Protein AF-A0A6M1XR07-F1 (afdb_monomer)

Radius of gyration: 29.48 Å; Cα contacts (8 Å, |Δi|>4): 94; chains: 1; bounding box: 62×27×95 Å

Foldseek 3Di:
DPPPPPDDLLQPDDDPVVVQVVVLVLVLVLCLPCPVLVVVVVVVVVVLVVLVVVVVVPPPDLVVLVVCCVVVVDDPVRSVVVVVVVVPRPDNDDDDDSVVSSVVSNCCSVPPDHVVVCVVFWDDWDADSVRDTDFTDGPPGPDGSPDPPPDPPDD

Sequence (155 aa):
NMNASRFVCDFKGINAQTLEDKVLEVCKDFYQNQRIYTKIKGAIDKRIKRQRNIEKHHTLTQEQLIEKLAQGIIDAETFREQTQSLRQQPQRTTSINGHQIQHTIQNIIQKRFTLNILYPYIETIHITKDKNLIGIYFKNEPLNIVNQTMQSSIA

Secondary structure (DSSP, 8-state):
-TTS-----------HHHHHHHHHHHHHHHHHSSHHHHHHHHHHHHHHHHHHHHHHHT---HHHHHHHHHTTSS-HHHHHHHHHHHHTS--------HHHHHHHHHHHHHHH--HHHHGGGEEEEEE-TT--EEEEEETT-----S---S-----

Mean predicted aligned error: 14.86 Å

Organism: Staphylococcus aureus (NCBI:txid1280)

Structure (mmCIF, N/CA/C/O backbone):
data_AF-A0A6M1XR07-F1
#
_entry.id   AF-A0A6M1XR07-F1
#
loop_
_atom_site.group_PDB
_atom_site.id
_atom_site.type_symbol
_atom_site.label_atom_id
_atom_site.label_alt_id
_atom_site.label_comp_id
_atom_site.label_asym_id
_atom_site.label_entity_id
_atom_site.label_seq_id
_atom_site.pdbx_PDB_ins_code
_atom_site.Cartn_x
_atom_site.Cartn_y
_atom_site.Cartn_z
_atom_site.occupancy
_atom_site.B_iso_or_equiv
_atom_site.auth_seq_id
_atom_site.auth_comp_id
_atom_site.auth_asym_id
_atom_site.auth_atom_id
_atom_site.pdbx_PDB_model_num
ATOM 1 N N . ASN A 1 1 ? 29.952 -13.509 -45.357 1.00 44.78 1 ASN A N 1
ATOM 2 C CA . ASN A 1 1 ? 30.432 -12.161 -44.986 1.00 44.78 1 ASN A CA 1
ATOM 3 C C . ASN A 1 1 ? 30.211 -11.973 -43.481 1.00 44.78 1 ASN A C 1
ATOM 5 O O . ASN A 1 1 ? 29.153 -11.528 -43.064 1.00 44.78 1 ASN A O 1
ATOM 9 N N . MET A 1 2 ? 31.151 -12.458 -42.660 1.00 46.00 2 MET A N 1
ATOM 10 C CA . MET A 1 2 ? 31.016 -12.692 -41.204 1.00 46.00 2 MET A CA 1
ATOM 11 C C . MET A 1 2 ? 31.317 -11.450 -40.331 1.00 46.00 2 MET A C 1
ATOM 13 O O . MET A 1 2 ? 31.686 -11.581 -39.172 1.00 46.00 2 MET A O 1
ATOM 17 N N . ASN A 1 3 ? 31.174 -10.236 -40.876 1.00 51.72 3 ASN A N 1
ATOM 18 C CA . ASN A 1 3 ? 31.639 -8.992 -40.236 1.00 51.72 3 ASN A CA 1
ATOM 19 C C . ASN A 1 3 ? 30.529 -7.997 -39.843 1.00 51.72 3 ASN A C 1
ATOM 21 O O . ASN A 1 3 ? 30.839 -6.917 -39.344 1.00 51.72 3 ASN A O 1
ATOM 25 N N . ALA A 1 4 ? 29.249 -8.332 -40.037 1.00 51.56 4 ALA A N 1
ATOM 26 C CA . ALA A 1 4 ? 28.135 -7.428 -39.716 1.00 51.56 4 ALA A CA 1
ATOM 27 C C . ALA A 1 4 ? 27.688 -7.477 -38.240 1.00 51.56 4 ALA A C 1
ATOM 29 O O . ALA A 1 4 ? 26.975 -6.590 -37.789 1.00 51.56 4 ALA A O 1
ATOM 30 N N . SER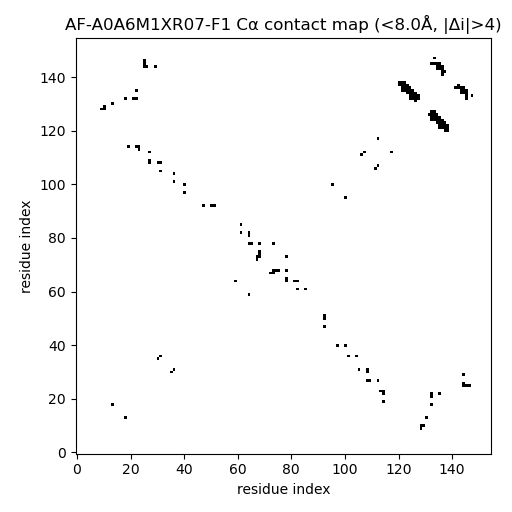 A 1 5 ? 28.140 -8.465 -37.462 1.00 51.41 5 SER A N 1
ATOM 31 C CA . SER A 1 5 ? 27.793 -8.617 -36.039 1.00 51.41 5 SER A CA 1
ATOM 32 C C . SER A 1 5 ? 28.782 -7.915 -35.104 1.00 51.41 5 SER A C 1
ATOM 34 O O . SER A 1 5 ? 29.046 -8.391 -34.002 1.00 51.41 5 SER A O 1
ATOM 36 N N . ARG A 1 6 ? 29.354 -6.777 -35.524 1.00 52.66 6 ARG A N 1
ATOM 37 C CA . ARG A 1 6 ? 30.024 -5.887 -34.569 1.00 52.66 6 ARG A CA 1
ATOM 38 C C . ARG A 1 6 ? 28.936 -5.349 -33.654 1.00 52.66 6 ARG A C 1
ATOM 40 O O . ARG A 1 6 ? 28.044 -4.656 -34.121 1.00 52.66 6 ARG A O 1
ATOM 47 N N . PHE A 1 7 ? 28.997 -5.737 -32.388 1.00 57.84 7 PHE A N 1
ATOM 48 C CA . PHE A 1 7 ? 28.099 -5.351 -31.308 1.00 57.84 7 PHE A CA 1
ATOM 49 C C . PHE A 1 7 ? 27.927 -3.827 -31.233 1.00 57.84 7 PHE A C 1
ATOM 51 O O . PHE A 1 7 ? 28.619 -3.143 -30.483 1.00 57.84 7 PHE A O 1
ATOM 58 N N . VAL A 1 8 ? 27.002 -3.279 -32.020 1.00 55.81 8 VAL A N 1
ATOM 59 C CA . VAL A 1 8 ? 26.485 -1.935 -31.803 1.00 55.81 8 VAL A CA 1
ATOM 60 C C . VAL A 1 8 ? 25.423 -2.102 -30.731 1.00 55.81 8 VAL A C 1
ATOM 62 O O . VAL A 1 8 ? 24.377 -2.705 -30.953 1.00 55.81 8 VAL A O 1
ATOM 65 N N . CYS A 1 9 ? 25.724 -1.646 -29.520 1.00 58.59 9 CYS A N 1
ATOM 66 C CA . CYS A 1 9 ? 24.677 -1.466 -28.534 1.00 58.59 9 CYS A CA 1
ATOM 67 C C . CYS A 1 9 ? 23.757 -0.355 -29.060 1.00 58.59 9 CYS A C 1
ATOM 69 O O . CYS A 1 9 ? 24.127 0.818 -29.033 1.00 58.59 9 CYS A O 1
ATOM 71 N N . ASP A 1 10 ? 22.573 -0.719 -29.557 1.00 61.34 10 ASP A N 1
ATOM 72 C CA . ASP A 1 10 ? 21.569 0.245 -30.041 1.00 61.34 10 ASP A CA 1
ATOM 73 C C . ASP A 1 10 ? 21.058 1.172 -28.924 1.00 61.34 10 ASP A C 1
ATOM 75 O O . ASP A 1 10 ? 20.412 2.190 -29.183 1.00 61.34 10 ASP A O 1
ATOM 79 N N . PHE A 1 11 ? 21.362 0.845 -27.663 1.00 66.31 11 PHE A N 1
ATOM 80 C CA . PHE A 1 11 ? 20.989 1.636 -26.502 1.00 66.31 11 PHE A CA 1
ATOM 81 C C . PHE A 1 11 ? 21.837 2.914 -26.409 1.00 66.31 11 PHE A C 1
ATOM 83 O O . PHE A 1 11 ? 22.814 3.016 -25.667 1.00 66.31 11 PHE A O 1
ATOM 90 N N . LYS A 1 12 ? 21.436 3.934 -27.170 1.00 64.81 12 LYS A N 1
ATOM 91 C CA . LYS A 1 12 ? 22.012 5.284 -27.129 1.00 64.81 12 LYS A CA 1
ATOM 92 C C . LYS A 1 12 ? 21.462 6.066 -25.935 1.00 64.81 12 LYS A C 1
ATOM 94 O O . LYS A 1 12 ? 20.644 6.963 -26.132 1.00 64.81 12 LYS A O 1
ATOM 99 N N . GLY A 1 13 ? 21.871 5.684 -24.723 1.00 68.06 13 GLY A N 1
ATOM 100 C CA . GLY A 1 13 ? 21.629 6.393 -23.458 1.00 68.06 13 GLY A CA 1
ATOM 101 C C . GLY A 1 13 ? 20.158 6.636 -23.081 1.00 68.06 13 GLY A C 1
ATOM 102 O O . GLY A 1 13 ? 19.248 6.663 -23.909 1.00 68.06 13 GLY A O 1
ATOM 103 N N . ILE A 1 14 ? 19.894 6.864 -21.801 1.00 76.62 14 ILE A N 1
ATOM 104 C CA . ILE A 1 14 ? 18.577 7.291 -21.318 1.00 76.62 14 ILE A CA 1
ATOM 105 C C . ILE A 1 14 ? 18.759 8.477 -20.379 1.00 76.62 14 ILE A C 1
ATOM 107 O O . ILE A 1 14 ? 19.755 8.554 -19.662 1.00 76.62 14 ILE A O 1
ATOM 111 N N . ASN A 1 15 ? 17.821 9.423 -20.412 1.00 83.25 15 ASN A N 1
ATOM 112 C CA . ASN A 1 15 ? 17.804 10.498 -19.432 1.00 83.25 15 ASN A CA 1
ATOM 113 C C . ASN A 1 15 ? 17.439 9.897 -18.067 1.00 83.25 15 ASN A C 1
ATOM 115 O O . ASN A 1 15 ? 16.351 9.337 -17.916 1.00 83.25 15 ASN A O 1
ATOM 119 N N . ALA A 1 16 ? 18.359 9.999 -17.107 1.00 80.69 16 ALA A N 1
ATOM 120 C CA . ALA A 1 16 ? 18.181 9.441 -15.772 1.00 80.69 16 ALA A CA 1
ATOM 121 C C . ALA A 1 16 ? 16.968 10.057 -15.064 1.00 80.69 16 ALA A C 1
ATOM 123 O O . ALA A 1 16 ? 16.105 9.313 -14.619 1.00 80.69 16 ALA A O 1
ATOM 124 N N . GLN A 1 17 ? 16.833 11.387 -15.075 1.00 83.50 17 GLN A N 1
ATOM 125 C CA . GLN A 1 17 ? 15.726 12.083 -14.415 1.00 83.50 17 GLN A CA 1
ATOM 126 C C . GLN A 1 17 ? 14.368 11.642 -14.968 1.00 83.50 17 GLN A C 1
ATOM 128 O O . GLN A 1 17 ? 13.475 11.275 -14.217 1.00 83.50 17 GLN A O 1
ATOM 133 N N . THR A 1 18 ? 14.224 11.592 -16.295 1.00 86.12 18 THR A N 1
ATOM 134 C CA . THR A 1 18 ? 12.970 11.157 -16.929 1.00 86.12 18 THR A CA 1
ATOM 135 C C . THR A 1 18 ? 12.615 9.712 -16.580 1.00 86.12 18 THR A C 1
ATOM 137 O O . THR A 1 18 ? 11.439 9.368 -16.476 1.00 86.12 18 THR A O 1
ATOM 140 N N . LEU A 1 19 ? 13.616 8.842 -16.432 1.00 87.12 19 LEU A N 1
ATOM 141 C CA . LEU A 1 19 ? 13.395 7.465 -16.006 1.00 87.12 19 LEU A CA 1
ATOM 142 C C . LEU A 1 19 ? 12.993 7.400 -14.528 1.00 87.12 19 LEU A C 1
ATOM 144 O O . LEU A 1 19 ? 12.040 6.703 -14.194 1.00 87.12 19 LEU A O 1
ATOM 148 N N . GLU A 1 20 ? 13.693 8.128 -13.662 1.00 87.88 20 GLU A N 1
ATOM 149 C CA . GLU A 1 20 ? 13.399 8.205 -12.231 1.00 87.88 20 GLU A CA 1
ATOM 150 C C . GLU A 1 20 ? 11.984 8.730 -11.972 1.00 87.88 20 GLU A C 1
ATOM 152 O O . GLU A 1 20 ? 11.250 8.145 -11.174 1.00 87.88 20 GLU A O 1
ATOM 157 N N . ASP A 1 21 ? 11.563 9.762 -12.706 1.00 89.75 21 ASP A N 1
ATOM 158 C CA . ASP A 1 21 ? 10.218 10.329 -12.613 1.00 89.75 21 ASP A CA 1
ATOM 159 C C . ASP A 1 21 ? 9.151 9.287 -12.987 1.00 89.75 21 ASP A C 1
ATOM 161 O O . ASP A 1 21 ? 8.195 9.084 -12.236 1.00 89.75 21 ASP A O 1
ATOM 165 N N . LYS A 1 22 ? 9.354 8.548 -14.090 1.00 89.50 22 LYS A N 1
ATOM 166 C CA . LYS A 1 22 ? 8.451 7.461 -14.518 1.00 89.50 22 LYS A CA 1
ATOM 167 C C . LYS A 1 22 ? 8.384 6.324 -13.502 1.00 89.50 22 LYS A C 1
ATOM 169 O O . LYS A 1 22 ? 7.311 5.794 -13.227 1.00 89.50 22 LYS A O 1
ATOM 174 N N . VAL A 1 23 ? 9.526 5.928 -12.940 1.00 90.31 23 VAL A N 1
ATOM 175 C CA . VAL A 1 23 ? 9.581 4.869 -11.922 1.00 90.31 23 VAL A CA 1
ATOM 176 C C . VAL A 1 23 ? 8.846 5.313 -10.659 1.00 90.31 23 VAL A C 1
ATOM 178 O O . VAL A 1 23 ? 8.085 4.531 -10.086 1.00 90.31 23 VAL A O 1
ATOM 181 N N . LEU A 1 24 ? 9.025 6.569 -10.242 1.00 91.31 24 LEU A N 1
ATOM 182 C CA . LEU A 1 24 ? 8.336 7.131 -9.087 1.00 91.31 24 LEU A CA 1
ATOM 183 C C . LEU A 1 24 ? 6.821 7.201 -9.309 1.00 91.31 24 LEU A C 1
ATOM 185 O O . LEU A 1 24 ? 6.069 6.862 -8.396 1.00 91.31 24 LEU A O 1
ATOM 189 N N . GLU A 1 25 ? 6.377 7.612 -10.495 1.00 90.81 25 GLU A N 1
ATOM 190 C CA . GLU A 1 25 ? 4.961 7.667 -10.872 1.00 90.81 25 GLU A CA 1
ATOM 191 C C . GLU A 1 25 ? 4.304 6.284 -10.781 1.00 90.81 25 GLU A C 1
ATOM 193 O O . GLU A 1 25 ? 3.342 6.113 -10.032 1.00 90.81 25 GLU A O 1
ATOM 198 N N . VAL A 1 26 ? 4.892 5.263 -11.416 1.00 89.56 26 VAL A N 1
ATOM 199 C CA . VAL A 1 26 ? 4.370 3.885 -11.357 1.00 89.56 26 VAL A CA 1
ATOM 200 C C . VAL A 1 26 ? 4.324 3.360 -9.919 1.00 89.56 26 VAL A C 1
ATOM 202 O O . VAL A 1 26 ? 3.339 2.743 -9.508 1.00 89.56 26 VAL A O 1
ATOM 205 N N . CYS A 1 27 ? 5.359 3.629 -9.116 1.00 87.81 27 CYS A N 1
ATOM 206 C CA . CYS A 1 27 ? 5.358 3.256 -7.702 1.00 87.81 27 CYS A CA 1
ATOM 207 C C . CYS A 1 27 ? 4.232 3.954 -6.922 1.00 87.81 27 CYS A C 1
ATOM 209 O O . CYS A 1 27 ? 3.542 3.319 -6.120 1.00 87.81 27 CYS A O 1
ATOM 211 N N . LYS A 1 28 ? 4.038 5.261 -7.135 1.00 87.44 28 LYS A N 1
ATOM 212 C CA . LYS A 1 28 ? 2.982 6.044 -6.480 1.00 87.44 28 LYS A CA 1
ATOM 213 C C . LYS A 1 28 ? 1.599 5.515 -6.842 1.00 87.44 28 LYS A C 1
ATOM 215 O O . LYS A 1 28 ? 0.772 5.378 -5.938 1.00 87.44 28 LYS A O 1
ATOM 220 N N . ASP A 1 29 ? 1.369 5.183 -8.105 1.00 87.06 29 ASP A N 1
ATOM 221 C CA . ASP A 1 29 ? 0.103 4.631 -8.585 1.00 87.06 29 ASP A CA 1
ATOM 222 C C . ASP A 1 29 ? -0.168 3.244 -8.007 1.00 87.06 29 ASP A C 1
ATOM 224 O O . ASP A 1 29 ? -1.256 2.988 -7.487 1.00 87.06 29 ASP A O 1
ATOM 228 N N . PHE A 1 30 ? 0.836 2.363 -7.991 1.00 83.75 30 PHE A N 1
ATOM 229 C CA . PHE A 1 30 ? 0.722 1.038 -7.380 1.00 83.75 30 PHE A CA 1
ATOM 230 C C . PHE A 1 30 ? 0.252 1.111 -5.920 1.00 83.75 30 PHE A C 1
ATOM 232 O O . PHE A 1 30 ? -0.628 0.359 -5.497 1.00 83.75 30 PHE A O 1
ATOM 239 N N . TYR A 1 31 ? 0.799 2.052 -5.148 1.00 79.12 31 TYR A N 1
ATOM 240 C CA . TYR A 1 31 ? 0.436 2.226 -3.744 1.00 79.12 31 TYR A CA 1
ATOM 241 C C . TYR A 1 31 ? -0.873 2.993 -3.523 1.00 79.12 31 TYR A C 1
ATOM 243 O O . TYR A 1 31 ? -1.530 2.791 -2.496 1.00 79.12 31 TYR A O 1
ATOM 251 N N . GLN A 1 32 ? -1.287 3.829 -4.476 1.00 76.44 32 GLN A N 1
ATOM 252 C CA . GLN A 1 32 ? -2.598 4.485 -4.467 1.00 76.44 32 GLN A CA 1
ATOM 253 C C . GLN A 1 32 ? -3.737 3.530 -4.824 1.00 76.44 32 GLN A C 1
ATOM 255 O O . GLN A 1 32 ? -4.842 3.674 -4.291 1.00 76.44 32 GLN A O 1
ATOM 260 N N . ASN A 1 33 ? -3.467 2.5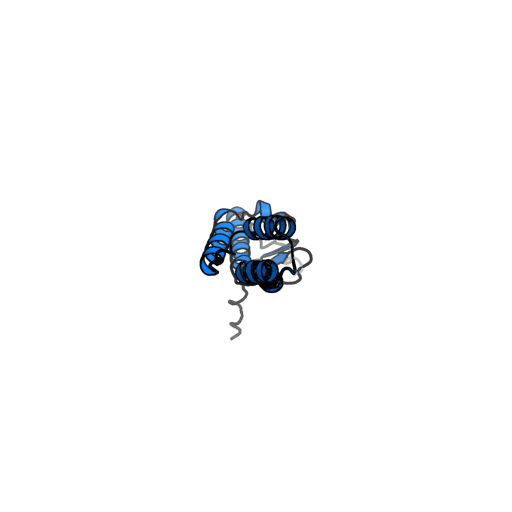30 -5.665 1.00 69.56 33 ASN A N 1
ATOM 261 C CA . ASN A 1 33 ? -4.435 1.539 -6.115 1.00 69.56 33 ASN A CA 1
ATOM 262 C C . ASN A 1 33 ? -4.812 0.566 -4.987 1.00 69.56 33 ASN A C 1
ATOM 264 O O . ASN A 1 33 ? -4.264 -0.523 -4.868 1.00 69.56 33 ASN A O 1
ATOM 268 N N . GLN A 1 34 ? -5.764 1.006 -4.151 1.00 60.72 34 GLN A N 1
ATOM 269 C CA . GLN A 1 34 ? -6.637 0.319 -3.177 1.00 60.72 34 GLN A CA 1
ATOM 270 C C . GLN A 1 34 ? -6.051 -0.704 -2.184 1.00 60.72 34 GLN A C 1
ATOM 272 O O . GLN A 1 34 ? -6.571 -0.807 -1.076 1.00 60.72 34 GLN A O 1
ATOM 277 N N . ARG A 1 35 ? -4.994 -1.461 -2.484 1.00 66.19 35 ARG A N 1
ATOM 278 C CA . ARG A 1 35 ? -4.511 -2.575 -1.654 1.00 66.19 35 ARG A CA 1
ATOM 279 C C . ARG A 1 35 ? -3.944 -2.095 -0.317 1.00 66.19 35 ARG A C 1
ATOM 281 O O . ARG A 1 35 ? -4.212 -2.714 0.713 1.00 66.19 35 ARG A O 1
ATOM 288 N N . ILE A 1 36 ? -3.220 -0.970 -0.310 1.00 68.88 36 ILE A N 1
ATOM 289 C CA . ILE A 1 36 ? -2.754 -0.328 0.930 1.00 68.88 36 ILE A CA 1
ATOM 290 C C . ILE A 1 36 ? -3.924 0.265 1.708 1.00 68.88 36 ILE A C 1
ATOM 292 O O . ILE A 1 36 ? -4.040 0.016 2.909 1.00 68.88 36 ILE A O 1
ATOM 296 N N . TYR A 1 37 ? -4.813 0.996 1.031 1.00 67.00 37 TYR A N 1
ATOM 297 C C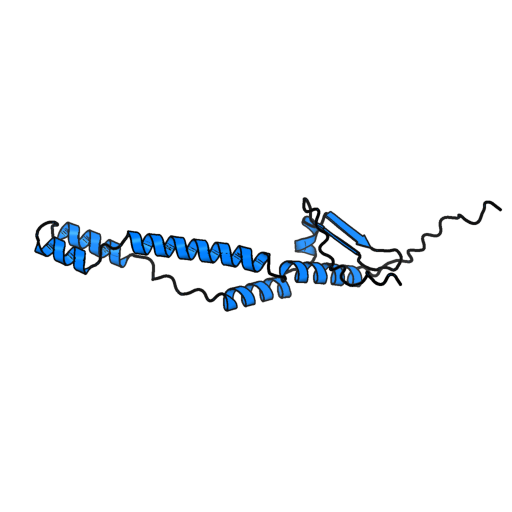A . TYR A 1 37 ? -5.986 1.589 1.669 1.00 67.00 37 TYR A CA 1
ATOM 298 C C . TYR A 1 37 ? -6.840 0.528 2.368 1.00 67.00 37 TYR A C 1
ATOM 300 O O . TYR A 1 37 ? -7.143 0.669 3.548 1.00 67.00 37 TYR A O 1
ATOM 308 N N . THR A 1 38 ? -7.155 -0.574 1.688 1.00 71.56 38 THR A N 1
ATOM 309 C CA . THR A 1 38 ? -7.971 -1.661 2.235 1.00 71.56 38 THR A CA 1
ATOM 310 C C . THR A 1 38 ? -7.289 -2.346 3.419 1.00 71.56 38 THR A C 1
ATOM 312 O O . THR A 1 38 ? -7.957 -2.649 4.407 1.00 71.56 38 THR A O 1
ATOM 315 N N . LYS A 1 39 ? -5.960 -2.537 3.385 1.00 72.88 39 LYS A N 1
ATOM 316 C CA . LYS A 1 39 ? -5.203 -3.079 4.529 1.00 72.88 39 LYS A CA 1
ATOM 317 C C . LYS A 1 39 ? -5.220 -2.131 5.733 1.00 72.88 39 LYS A C 1
ATOM 319 O O . LYS A 1 39 ? -5.495 -2.578 6.847 1.00 72.88 39 LYS A O 1
ATOM 324 N N . ILE A 1 40 ? -4.969 -0.836 5.524 1.00 72.88 40 ILE A N 1
ATOM 325 C CA . ILE A 1 40 ? -4.972 0.169 6.599 1.00 72.88 40 ILE A CA 1
ATOM 326 C C . ILE A 1 40 ? -6.383 0.336 7.167 1.00 72.88 40 ILE A C 1
ATOM 328 O O . ILE A 1 40 ? -6.565 0.261 8.382 1.00 72.88 40 ILE A O 1
ATOM 332 N N . LYS A 1 41 ? -7.394 0.475 6.303 1.00 75.00 41 LYS A N 1
ATOM 333 C CA . LYS A 1 41 ? -8.805 0.523 6.694 1.00 75.00 41 LYS A CA 1
ATOM 334 C C . LYS A 1 41 ? -9.191 -0.723 7.489 1.00 75.00 41 LYS A C 1
ATOM 336 O O . LYS A 1 41 ? -9.760 -0.592 8.564 1.00 75.00 41 LYS A O 1
ATOM 341 N N . GLY A 1 42 ? -8.815 -1.915 7.025 1.00 79.62 42 GLY A N 1
ATOM 342 C CA . GLY A 1 42 ? -9.081 -3.169 7.731 1.00 79.62 42 GLY A CA 1
ATOM 343 C C . GLY A 1 42 ? -8.439 -3.230 9.122 1.00 79.62 42 GLY A C 1
ATOM 344 O O . GLY A 1 42 ? -9.076 -3.676 10.076 1.00 79.62 42 GLY A O 1
ATOM 345 N N . ALA A 1 43 ? -7.204 -2.741 9.274 1.00 81.00 43 ALA A N 1
ATOM 346 C CA . ALA A 1 43 ? -6.538 -2.661 10.574 1.00 81.00 43 ALA A CA 1
ATOM 347 C C . ALA A 1 43 ? -7.226 -1.662 11.523 1.00 81.00 43 ALA A C 1
ATOM 349 O O . ALA A 1 43 ? -7.426 -1.971 12.702 1.00 81.00 43 ALA A O 1
ATOM 350 N N . ILE A 1 44 ? -7.631 -0.497 11.004 1.00 77.38 44 ILE A N 1
ATOM 351 C CA . ILE A 1 44 ? -8.384 0.522 11.747 1.00 77.38 44 ILE A CA 1
ATOM 352 C C . ILE A 1 44 ? -9.742 -0.039 12.185 1.00 77.38 44 ILE A C 1
ATOM 354 O O . ILE A 1 44 ? -10.052 -0.019 13.376 1.00 77.38 44 ILE A O 1
ATOM 358 N N . ASP A 1 45 ? -10.506 -0.622 11.262 1.00 79.38 45 ASP A N 1
ATOM 359 C CA . ASP A 1 45 ? -11.815 -1.224 11.527 1.00 79.38 45 ASP A CA 1
ATOM 360 C C . ASP A 1 45 ? -11.712 -2.338 12.581 1.00 79.38 45 ASP A C 1
ATOM 362 O O . ASP A 1 45 ? -12.526 -2.405 13.505 1.00 79.38 45 ASP A O 1
ATOM 366 N N . LYS A 1 46 ? -10.674 -3.186 12.509 1.00 83.81 46 LYS A N 1
ATOM 367 C CA . LYS A 1 46 ? -10.415 -4.238 13.505 1.00 83.81 46 LYS A CA 1
ATOM 368 C C . LYS A 1 46 ? -10.147 -3.653 14.892 1.00 83.81 46 LYS A C 1
ATOM 370 O O . LYS A 1 46 ? -10.654 -4.183 15.883 1.00 83.81 46 LYS A O 1
ATOM 375 N N . ARG A 1 47 ? -9.378 -2.562 14.976 1.00 80.12 47 ARG A N 1
ATOM 376 C CA . ARG A 1 47 ? -9.084 -1.878 16.243 1.00 80.12 47 ARG A CA 1
ATOM 377 C C . ARG A 1 47 ? -10.332 -1.211 16.823 1.00 80.12 47 ARG A C 1
ATOM 379 O O . ARG A 1 47 ? -10.603 -1.407 18.004 1.00 80.12 47 ARG A O 1
ATOM 386 N N . ILE A 1 48 ? -11.131 -0.530 15.997 1.00 77.62 48 ILE A N 1
ATOM 387 C CA . ILE A 1 48 ? -12.420 0.058 16.402 1.00 77.62 48 ILE A CA 1
ATOM 388 C C . ILE A 1 48 ? -13.374 -1.034 16.897 1.00 77.62 48 ILE A C 1
ATOM 390 O O . ILE A 1 48 ? -13.966 -0.897 17.964 1.00 77.62 48 ILE A O 1
ATOM 394 N N . LYS A 1 49 ? -13.507 -2.150 16.167 1.00 80.62 49 LYS A N 1
ATOM 395 C CA . LYS A 1 49 ? -14.363 -3.275 16.572 1.00 80.62 49 LYS A CA 1
ATOM 396 C C . LYS A 1 49 ? -13.922 -3.869 17.909 1.00 80.62 49 LYS A C 1
ATOM 398 O O . LYS A 1 49 ? -14.767 -4.135 18.757 1.00 80.62 49 LYS A O 1
ATOM 403 N N . ARG A 1 50 ? -12.612 -4.051 18.120 1.00 78.56 50 ARG A N 1
ATOM 404 C CA . ARG A 1 50 ? -12.068 -4.522 19.403 1.00 78.56 50 ARG A CA 1
ATOM 405 C C . ARG A 1 50 ? -12.402 -3.552 20.534 1.00 78.56 50 ARG A C 1
ATOM 407 O O . ARG A 1 50 ? -12.846 -4.006 21.581 1.00 78.56 50 ARG A O 1
ATOM 414 N N . GLN A 1 51 ? -12.249 -2.249 20.303 1.00 70.12 51 GLN A N 1
ATOM 415 C CA . GLN A 1 51 ? -12.578 -1.225 21.293 1.00 70.12 51 GLN A CA 1
ATOM 416 C C . GLN A 1 51 ? -14.070 -1.243 21.649 1.00 70.12 51 GLN A C 1
ATOM 418 O O . GLN A 1 51 ? -14.410 -1.326 22.822 1.00 70.12 51 GLN A O 1
ATOM 423 N N . ARG A 1 52 ? -14.958 -1.298 20.649 1.00 71.19 52 ARG A N 1
ATOM 424 C CA . ARG A 1 52 ? -16.410 -1.430 20.865 1.00 71.19 52 ARG A CA 1
ATOM 425 C C . ARG A 1 52 ? -16.789 -2.712 21.600 1.00 71.19 52 ARG A C 1
ATOM 427 O O . ARG A 1 52 ? -17.717 -2.704 22.395 1.00 71.19 52 ARG A O 1
ATOM 434 N N . ASN A 1 53 ? -16.109 -3.825 21.329 1.00 69.88 53 ASN A N 1
ATOM 435 C CA . ASN A 1 53 ? -16.344 -5.066 22.064 1.00 69.88 53 ASN A CA 1
ATOM 436 C C . ASN A 1 53 ? -15.923 -4.927 23.533 1.00 69.88 53 ASN A C 1
ATOM 438 O O . ASN A 1 53 ? -16.656 -5.380 24.400 1.00 69.88 53 ASN A O 1
ATOM 442 N N . ILE A 1 54 ? -14.796 -4.268 23.823 1.00 66.94 54 ILE A N 1
ATOM 443 C CA . ILE A 1 54 ? -14.382 -3.960 25.202 1.00 66.94 54 ILE A CA 1
ATOM 444 C C . ILE A 1 54 ? -15.424 -3.060 25.885 1.00 66.94 54 ILE A C 1
ATOM 446 O O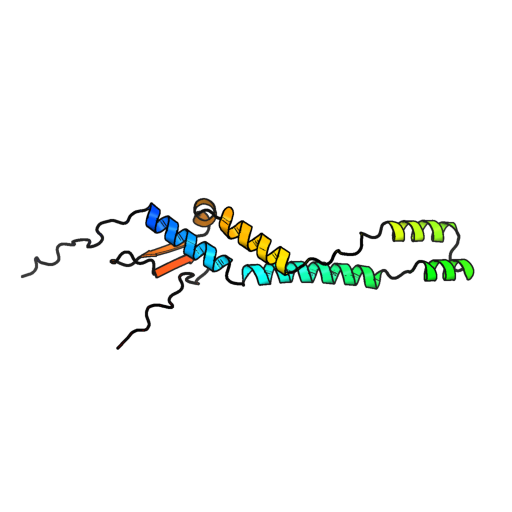 . ILE A 1 54 ? -15.839 -3.365 26.997 1.00 66.94 54 ILE A O 1
ATOM 450 N N . GLU A 1 55 ? -15.914 -2.022 25.199 1.00 63.88 55 GLU A N 1
ATOM 451 C CA . GLU A 1 55 ? -16.989 -1.147 25.699 1.00 63.88 55 GLU A CA 1
ATOM 452 C C . GLU A 1 55 ? -18.284 -1.935 25.991 1.00 63.88 55 GLU A C 1
ATOM 454 O O . GLU A 1 55 ? -18.896 -1.748 27.037 1.00 63.88 55 GLU A O 1
ATOM 459 N N . LYS A 1 56 ? -18.683 -2.866 25.109 1.00 63.09 56 LYS A N 1
ATOM 460 C CA . LYS A 1 56 ? -19.878 -3.713 25.288 1.00 63.09 56 LYS A CA 1
ATOM 461 C C . LYS A 1 56 ? -19.735 -4.773 26.381 1.00 63.09 56 LYS A C 1
ATOM 463 O O . LYS A 1 56 ? -20.726 -5.108 27.011 1.00 63.09 56 LYS A O 1
ATOM 468 N N . HIS A 1 57 ? -18.543 -5.333 26.583 1.00 56.31 57 HIS A N 1
ATOM 469 C CA . HIS A 1 57 ? -18.297 -6.321 27.641 1.00 56.31 57 HIS A CA 1
ATOM 470 C C . HIS A 1 57 ? -18.097 -5.675 29.019 1.00 56.31 57 HIS A C 1
ATOM 472 O O . HIS A 1 57 ? -18.177 -6.370 30.028 1.00 56.31 57 HIS A O 1
ATOM 478 N N . HIS A 1 58 ? -17.875 -4.359 29.074 1.00 55.88 58 HIS A N 1
ATOM 479 C CA . HIS A 1 58 ? -17.736 -3.591 30.309 1.00 55.88 58 HIS A CA 1
ATOM 480 C C . HIS A 1 58 ? -18.998 -2.778 30.652 1.00 55.88 58 HIS A C 1
ATOM 482 O O . HIS A 1 58 ? -18.926 -1.728 31.288 1.00 55.88 58 HIS A O 1
ATOM 488 N N . THR A 1 59 ? -20.176 -3.259 30.245 1.00 57.53 59 THR A N 1
ATOM 489 C CA . THR A 1 59 ? -21.469 -2.712 30.674 1.00 57.53 59 THR A CA 1
ATOM 490 C C . THR A 1 59 ? -21.779 -3.155 32.101 1.00 57.53 59 THR A C 1
ATOM 492 O O . THR A 1 59 ? -22.622 -4.018 32.323 1.00 57.53 59 THR A O 1
ATOM 495 N N . LEU A 1 60 ? -21.070 -2.581 33.068 1.00 65.06 60 LEU A N 1
ATOM 496 C CA . LEU A 1 60 ? -21.665 -2.289 34.362 1.00 65.06 60 LEU A CA 1
ATOM 497 C C . LEU A 1 60 ? -22.146 -0.842 34.249 1.00 65.06 60 LEU A C 1
ATOM 499 O O . LEU A 1 60 ? -21.334 0.078 34.288 1.00 65.06 60 LEU A O 1
ATOM 503 N N . THR A 1 61 ? -23.428 -0.625 33.955 1.00 73.06 61 THR A N 1
ATOM 504 C CA . THR A 1 61 ? -23.926 0.750 33.794 1.00 73.06 61 THR A CA 1
ATOM 505 C C . THR A 1 61 ? -24.011 1.440 35.150 1.00 73.06 61 THR A C 1
ATOM 507 O O . THR A 1 61 ? -24.074 0.794 36.199 1.00 73.06 61 THR A O 1
ATOM 510 N N . GLN A 1 62 ? -24.028 2.773 35.140 1.00 74.12 62 GLN A N 1
ATOM 511 C CA . GLN A 1 62 ? -24.247 3.528 36.368 1.00 74.12 62 GLN A CA 1
ATOM 512 C C . GLN A 1 62 ? -25.597 3.154 37.008 1.00 74.12 62 GLN A C 1
ATOM 514 O O . GLN A 1 62 ? -25.662 3.066 38.230 1.00 74.12 62 GLN A O 1
ATOM 519 N N . GLU A 1 63 ? -26.638 2.838 36.218 1.00 79.62 63 GLU A N 1
ATOM 520 C CA . GLU A 1 63 ? -27.904 2.328 36.767 1.00 79.62 63 GLU A CA 1
ATOM 521 C C . GLU A 1 63 ? -27.733 0.986 37.490 1.00 79.62 63 GLU A C 1
ATOM 523 O O . GLU A 1 63 ? -28.240 0.831 38.596 1.00 79.62 63 GLU A O 1
ATOM 528 N N . GLN A 1 64 ? -26.974 0.040 36.928 1.00 83.75 64 GLN A N 1
ATOM 529 C CA . GLN A 1 64 ? -26.736 -1.262 37.566 1.00 83.75 64 GLN A CA 1
ATOM 530 C C . GLN A 1 64 ? -25.930 -1.142 38.865 1.00 83.75 64 GLN A C 1
ATOM 532 O O . GLN A 1 64 ? -26.139 -1.915 39.799 1.00 83.75 64 GLN A O 1
ATOM 537 N N . LEU A 1 65 ? -25.008 -0.179 38.948 1.00 87.19 65 LEU A N 1
ATOM 538 C CA . LEU A 1 65 ? -24.301 0.128 40.194 1.00 87.19 65 LEU A CA 1
ATOM 539 C C . LEU A 1 65 ? -25.233 0.716 41.254 1.00 87.19 65 LEU A C 1
ATOM 541 O O . LEU A 1 65 ? -25.152 0.324 42.416 1.00 87.19 65 LEU A O 1
ATOM 545 N N . ILE A 1 66 ? -26.115 1.635 40.855 1.00 87.38 66 ILE A N 1
ATOM 546 C CA . ILE A 1 66 ? -27.109 2.237 41.753 1.00 87.38 66 ILE A CA 1
ATOM 547 C C . ILE A 1 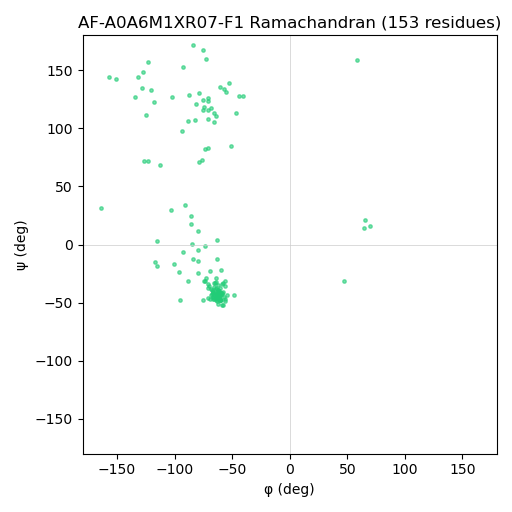66 ? -28.068 1.162 42.271 1.00 87.38 66 ILE A C 1
ATOM 549 O O . ILE A 1 66 ? -28.351 1.120 43.464 1.00 87.38 66 ILE A O 1
ATOM 553 N N . GLU A 1 67 ? -28.521 0.262 41.401 1.00 88.69 67 GLU A N 1
ATOM 554 C CA . GLU A 1 67 ? -29.408 -0.840 41.769 1.00 88.69 67 GLU A CA 1
ATOM 555 C C . GLU A 1 67 ? -28.738 -1.806 42.757 1.00 88.69 67 GLU A C 1
ATOM 557 O O . GLU A 1 67 ? -29.327 -2.144 43.781 1.00 88.69 67 GLU A O 1
ATOM 562 N N . LYS A 1 68 ? -27.472 -2.179 42.525 1.00 90.62 68 LYS A N 1
ATOM 563 C CA . LYS A 1 68 ? -26.706 -3.021 43.459 1.00 90.62 68 LYS A CA 1
ATOM 564 C C . LYS A 1 68 ? -26.472 -2.354 44.813 1.00 90.62 68 LYS A C 1
ATOM 566 O O . LYS A 1 68 ? -26.512 -3.045 45.830 1.00 90.62 68 LYS A O 1
ATOM 571 N N . LEU A 1 69 ? -26.232 -1.041 44.834 1.00 92.06 69 LEU A N 1
ATOM 572 C CA . LEU A 1 69 ? -26.101 -0.272 46.072 1.00 92.06 69 LEU A CA 1
ATOM 573 C C . LEU A 1 69 ? -27.437 -0.231 46.829 1.00 92.06 69 LEU A C 1
ATOM 575 O O . LEU A 1 69 ? -27.469 -0.478 48.031 1.00 92.06 69 LEU A O 1
ATOM 579 N N . ALA A 1 70 ? -28.546 0.016 46.125 1.00 90.56 70 ALA A N 1
ATOM 580 C CA . ALA A 1 70 ? -29.889 0.043 46.706 1.00 90.56 70 ALA A CA 1
ATOM 581 C C . ALA A 1 70 ? -30.329 -1.328 47.249 1.00 90.56 70 ALA A C 1
ATOM 583 O O . ALA A 1 70 ? -31.026 -1.398 48.258 1.00 90.56 70 ALA A O 1
ATOM 584 N N . GLN A 1 71 ? -29.895 -2.415 46.606 1.00 94.44 71 GLN A N 1
ATOM 585 C CA . GLN A 1 71 ? -30.121 -3.792 47.055 1.00 94.44 71 GLN A CA 1
ATOM 586 C C . GLN A 1 71 ? -29.154 -4.236 48.170 1.00 94.44 71 GLN A C 1
ATOM 588 O O . GLN A 1 71 ? -29.290 -5.346 48.679 1.00 94.44 71 GLN A O 1
ATOM 593 N N . GLY A 1 72 ? -28.170 -3.408 48.548 1.00 91.25 72 GLY A N 1
ATOM 594 C CA . GLY A 1 72 ? -27.167 -3.741 49.566 1.00 91.25 72 GLY A CA 1
ATOM 595 C C . GLY A 1 72 ? -26.155 -4.812 49.138 1.00 91.25 72 GLY A C 1
ATOM 596 O O . GLY A 1 72 ? -25.473 -5.382 49.984 1.00 91.25 72 GLY A O 1
ATOM 597 N N . ILE A 1 73 ? -26.051 -5.102 47.836 1.00 93.25 73 ILE A N 1
ATOM 598 C CA . ILE A 1 73 ? -25.109 -6.087 47.274 1.00 93.25 73 ILE A CA 1
ATOM 599 C C . ILE A 1 73 ? -23.671 -5.550 47.303 1.00 93.25 73 ILE A C 1
ATOM 601 O O . ILE A 1 73 ? -22.717 -6.320 47.383 1.00 93.25 73 ILE A O 1
ATOM 605 N N . ILE A 1 74 ? -23.519 -4.228 47.218 1.00 91.06 74 ILE A N 1
ATOM 606 C CA . ILE A 1 74 ? -22.243 -3.517 47.328 1.00 91.06 74 ILE A CA 1
ATOM 607 C C . ILE A 1 74 ? -22.366 -2.417 48.380 1.00 91.06 74 ILE A C 1
ATOM 609 O O . ILE A 1 74 ? -23.436 -1.832 48.548 1.00 91.06 74 ILE A O 1
ATOM 613 N N . ASP A 1 75 ? -21.268 -2.114 49.066 1.00 93.88 75 ASP A N 1
ATOM 614 C CA . ASP A 1 75 ? -21.194 -0.974 49.977 1.00 93.88 75 ASP A CA 1
ATOM 615 C C . ASP A 1 75 ? -20.875 0.343 49.238 1.00 93.88 75 ASP A C 1
ATOM 617 O O . ASP A 1 75 ? -20.577 0.377 48.037 1.00 93.88 75 ASP A O 1
ATOM 621 N N . ALA A 1 76 ? -20.953 1.454 49.973 1.00 92.06 76 ALA A N 1
ATOM 622 C CA . ALA A 1 76 ? -20.718 2.792 49.438 1.00 92.06 76 ALA A CA 1
ATOM 623 C C . ALA A 1 76 ? -19.276 3.010 48.938 1.00 92.06 76 ALA A C 1
ATOM 625 O O . ALA A 1 76 ? -19.065 3.807 48.022 1.00 92.06 76 ALA A O 1
ATOM 626 N N . GLU A 1 77 ? -18.296 2.308 49.508 1.00 91.94 77 GLU A N 1
ATOM 627 C CA . GLU A 1 77 ? -16.890 2.414 49.117 1.00 91.94 77 GLU A CA 1
ATOM 628 C C . GLU A 1 77 ? -16.657 1.683 47.789 1.00 91.94 77 GLU A C 1
ATOM 630 O O . GLU A 1 77 ? -16.171 2.268 46.822 1.00 91.94 77 GLU A O 1
ATOM 635 N N . THR A 1 78 ? -17.166 0.458 47.688 1.00 89.25 78 THR A N 1
ATOM 636 C CA . THR A 1 78 ? -17.186 -0.356 46.471 1.00 89.25 78 THR A CA 1
ATOM 637 C C . THR A 1 78 ? -17.915 0.365 45.334 1.00 89.25 78 THR A C 1
ATOM 639 O O . THR A 1 78 ? -17.460 0.366 44.186 1.00 89.25 78 THR A O 1
ATOM 642 N N . PHE A 1 79 ? -19.033 1.036 45.632 1.00 89.25 79 PHE A N 1
ATOM 643 C CA . PHE A 1 79 ? -19.738 1.874 44.662 1.00 89.25 79 PHE A CA 1
ATOM 644 C C . PHE A 1 79 ? -18.877 3.053 44.184 1.00 89.25 79 PHE A C 1
ATOM 646 O O . PHE A 1 79 ? -18.844 3.346 42.983 1.00 89.25 79 PHE A O 1
ATOM 653 N N . ARG A 1 80 ? -18.163 3.727 45.094 1.00 87.62 80 ARG A N 1
ATOM 654 C CA . ARG A 1 80 ? -17.291 4.865 44.774 1.00 87.62 80 ARG A CA 1
ATOM 655 C C . ARG A 1 80 ? -16.144 4.451 43.854 1.00 87.62 80 ARG A C 1
ATOM 657 O O . ARG A 1 80 ? -15.945 5.092 42.820 1.00 87.62 80 ARG A O 1
ATOM 664 N N . GLU A 1 81 ? -15.452 3.363 44.180 1.00 87.50 81 GLU A N 1
ATOM 665 C CA . GLU A 1 81 ? -14.347 2.823 43.380 1.00 87.50 81 GLU A CA 1
ATOM 666 C C . GLU A 1 81 ? -14.801 2.433 41.964 1.00 87.50 81 GLU A C 1
ATOM 668 O O . GLU A 1 81 ? -14.199 2.844 40.966 1.00 87.50 81 GLU A O 1
ATOM 673 N N . GLN A 1 82 ? -15.918 1.705 41.851 1.00 85.00 82 GLN A N 1
ATOM 674 C CA . GLN A 1 82 ? -16.436 1.252 40.554 1.00 85.00 82 GLN A CA 1
ATOM 675 C C . GLN A 1 82 ? -16.984 2.412 39.707 1.00 85.00 82 GLN A C 1
ATOM 677 O O . GLN A 1 82 ? -16.770 2.454 38.492 1.00 85.00 82 GLN A O 1
ATOM 682 N N . THR A 1 83 ? -17.608 3.413 40.334 1.00 83.88 83 THR A N 1
ATOM 683 C CA . THR A 1 83 ? -18.065 4.636 39.650 1.00 83.88 83 THR A CA 1
ATOM 684 C C . THR A 1 83 ? -16.889 5.468 39.132 1.00 83.88 83 THR A C 1
ATOM 686 O O . THR A 1 83 ? -16.957 6.048 38.045 1.00 83.88 83 THR A O 1
ATOM 689 N N . GLN A 1 84 ? -15.783 5.522 39.877 1.00 80.81 84 GLN A N 1
ATOM 690 C CA . GLN A 1 84 ? -14.577 6.227 39.450 1.00 80.81 84 GLN A CA 1
ATOM 691 C C . GLN A 1 84 ? -13.899 5.525 38.266 1.00 80.81 84 GLN A C 1
ATOM 693 O O . GLN A 1 84 ? -13.469 6.201 37.330 1.00 80.81 84 GLN A O 1
ATOM 698 N N . SER A 1 85 ? -13.888 4.190 38.250 1.00 76.19 85 SER A N 1
ATOM 699 C CA . SER A 1 85 ? -13.414 3.396 37.109 1.00 76.19 85 SER A CA 1
ATOM 700 C C . SER A 1 85 ? -14.258 3.628 35.843 1.00 76.19 85 SER A C 1
ATOM 702 O O . SER A 1 85 ? -13.707 3.821 34.759 1.00 76.19 85 SER A O 1
ATOM 704 N N . LEU A 1 86 ? -15.588 3.743 35.977 1.00 73.75 86 LEU A N 1
ATOM 705 C CA . LEU A 1 86 ? -16.486 4.080 34.861 1.00 73.75 86 LEU A CA 1
ATOM 706 C C . LEU A 1 86 ? -16.201 5.455 34.251 1.00 73.75 86 LEU A C 1
ATOM 708 O O . LEU A 1 86 ? -16.227 5.607 33.031 1.00 73.75 86 LEU A O 1
ATOM 712 N N . ARG A 1 87 ? -15.900 6.461 35.081 1.00 67.88 87 ARG A N 1
ATOM 713 C CA . ARG A 1 87 ? -15.542 7.810 34.605 1.00 67.88 87 ARG A CA 1
ATOM 714 C C . ARG A 1 87 ? -14.186 7.859 33.902 1.00 67.88 87 ARG A C 1
ATOM 716 O O . ARG A 1 87 ? -13.959 8.766 33.107 1.00 67.88 87 ARG A O 1
ATOM 723 N N . GLN A 1 88 ? -13.304 6.902 34.186 1.00 64.38 88 GLN A N 1
ATOM 724 C CA . GLN A 1 88 ? -12.014 6.746 33.513 1.00 64.38 88 GLN A CA 1
ATOM 725 C C . GLN A 1 88 ? -12.110 5.947 32.207 1.00 64.38 88 GLN A C 1
ATOM 727 O O . GLN A 1 88 ? -11.087 5.753 31.545 1.00 64.38 88 GLN A O 1
ATOM 732 N N . GLN A 1 89 ? -13.306 5.494 31.802 1.00 59.84 89 GLN A N 1
ATOM 733 C CA . GLN A 1 89 ? -13.454 4.864 30.496 1.00 59.84 89 GLN A CA 1
ATOM 734 C C . GLN A 1 89 ? -12.979 5.826 29.396 1.00 59.84 89 GLN A C 1
ATOM 736 O O . GLN A 1 89 ? -13.339 7.008 29.409 1.00 59.84 89 GLN A O 1
ATOM 741 N N . PRO A 1 90 ? -12.172 5.338 28.434 1.00 57.62 90 PRO A N 1
ATOM 742 C CA . PRO A 1 90 ? -11.726 6.152 27.317 1.00 57.62 90 PRO A CA 1
ATOM 743 C C . PRO A 1 90 ? -12.930 6.797 26.634 1.00 57.62 90 PRO A C 1
ATOM 745 O O . PRO A 1 90 ? -13.958 6.142 26.448 1.00 57.62 90 PRO A O 1
ATOM 748 N N . GLN A 1 91 ? -12.796 8.069 26.249 1.00 57.50 91 GLN A N 1
ATOM 749 C CA . GLN A 1 91 ? -13.799 8.764 25.443 1.00 57.50 91 GLN A CA 1
ATOM 750 C C . GLN A 1 91 ? -14.272 7.848 24.311 1.00 57.50 91 GLN A C 1
ATOM 752 O O . GLN A 1 91 ? -13.449 7.289 23.578 1.00 57.50 91 GLN A O 1
ATOM 757 N N . ARG A 1 92 ? -15.601 7.690 24.210 1.00 56.62 92 ARG A N 1
ATOM 758 C CA . ARG A 1 92 ? -16.273 6.875 23.189 1.00 56.62 92 ARG A CA 1
ATOM 759 C C . ARG A 1 92 ? -15.582 7.082 21.852 1.00 56.62 92 ARG A C 1
ATOM 761 O O . ARG A 1 92 ? -15.406 8.226 21.432 1.00 56.62 92 ARG A O 1
ATOM 768 N N . THR A 1 93 ? -15.193 5.983 21.207 1.00 55.94 93 THR A N 1
ATOM 769 C CA . THR A 1 93 ? -14.491 6.032 19.919 1.00 55.94 93 THR A CA 1
ATOM 770 C C . THR A 1 93 ? -15.175 7.005 18.957 1.00 55.94 93 THR A C 1
ATOM 772 O O . THR A 1 93 ? -16.307 6.783 18.523 1.00 55.94 93 THR A O 1
ATOM 775 N N . THR A 1 94 ? -14.496 8.107 18.628 1.00 55.97 94 THR A N 1
ATOM 776 C CA . THR A 1 94 ? -14.958 9.017 17.580 1.00 55.97 94 THR A CA 1
ATOM 777 C C . THR A 1 94 ? -15.014 8.230 16.275 1.00 55.97 94 THR A C 1
ATOM 779 O O . THR A 1 94 ? -14.135 7.413 15.979 1.00 55.97 94 THR A O 1
ATOM 782 N N . SER A 1 95 ? -16.092 8.392 15.504 1.00 59.31 95 SER A N 1
ATOM 783 C CA . SER A 1 95 ? -16.225 7.667 14.243 1.00 59.31 95 SER A CA 1
ATOM 784 C C . SER A 1 95 ? -15.123 8.129 13.293 1.00 59.31 95 SER A C 1
ATOM 786 O O . SER A 1 95 ? -15.142 9.269 12.826 1.00 59.31 95 SER A O 1
ATOM 788 N N . ILE A 1 96 ? -14.158 7.261 13.001 1.00 63.19 96 ILE A N 1
ATOM 789 C CA . ILE A 1 96 ? -13.119 7.582 12.028 1.00 63.19 96 ILE A CA 1
ATOM 790 C C . ILE A 1 96 ? -13.738 7.481 10.629 1.00 63.19 96 ILE A C 1
ATOM 792 O O . ILE A 1 96 ? -14.180 6.410 10.213 1.00 63.19 96 ILE A O 1
ATOM 796 N N . ASN A 1 97 ? -13.801 8.602 9.907 1.00 71.50 97 ASN A N 1
ATOM 797 C CA . ASN A 1 97 ? -14.363 8.648 8.559 1.00 71.50 97 ASN A CA 1
ATOM 798 C C . ASN A 1 97 ? -13.389 8.003 7.554 1.00 71.50 97 ASN A C 1
ATOM 800 O O . ASN A 1 97 ? -12.277 8.493 7.340 1.00 71.50 97 ASN A O 1
ATOM 804 N N . GLY A 1 98 ? -13.826 6.922 6.900 1.00 69.06 98 GLY A N 1
ATOM 805 C CA . GLY A 1 98 ? -13.035 6.192 5.905 1.00 69.06 98 GLY A CA 1
ATOM 806 C C . GLY A 1 98 ? -12.539 7.054 4.739 1.00 69.06 98 GLY A C 1
ATOM 807 O O . GLY A 1 98 ? -11.440 6.805 4.237 1.00 69.06 98 GLY A O 1
ATOM 808 N N . HIS A 1 99 ? -13.288 8.090 4.350 1.00 76.31 99 HIS A N 1
ATOM 809 C CA . HIS A 1 99 ? -12.893 9.031 3.298 1.00 76.31 99 HIS A CA 1
ATOM 810 C C . HIS A 1 99 ? -11.751 9.951 3.744 1.00 76.31 99 HIS A C 1
ATOM 812 O O . HIS A 1 99 ? -10.835 10.215 2.968 1.00 76.31 99 HIS A O 1
ATOM 818 N N . GLN A 1 100 ? -11.745 10.390 5.009 1.00 76.31 100 GLN A N 1
ATOM 819 C CA . GLN A 1 100 ? -10.656 11.214 5.548 1.00 76.31 100 GLN A CA 1
ATOM 820 C C . GLN A 1 100 ? -9.348 10.420 5.632 1.00 76.31 100 GLN A C 1
ATOM 822 O O . GLN A 1 100 ? -8.286 10.940 5.283 1.00 76.31 100 GLN A O 1
ATOM 827 N N . ILE A 1 101 ? -9.424 9.143 6.026 1.00 77.44 101 ILE A N 1
ATOM 828 C CA . ILE A 1 101 ? -8.272 8.230 6.009 1.00 77.44 101 ILE A CA 1
ATOM 829 C C . ILE A 1 101 ? -7.743 8.077 4.579 1.00 77.44 101 ILE A C 1
ATOM 831 O O . ILE A 1 101 ? -6.540 8.201 4.355 1.00 77.44 101 ILE A O 1
ATOM 835 N N . GLN A 1 102 ? -8.636 7.841 3.612 1.00 76.81 102 GLN A N 1
ATOM 836 C CA . GLN A 1 102 ? -8.263 7.664 2.208 1.00 76.81 102 GLN A CA 1
ATOM 837 C C . GLN A 1 102 ? -7.518 8.886 1.672 1.00 76.81 102 GLN A C 1
ATOM 839 O O . GLN A 1 102 ? -6.403 8.759 1.169 1.00 76.81 102 GLN A O 1
ATOM 844 N N . HIS A 1 103 ? -8.107 10.068 1.847 1.00 83.00 103 HIS A N 1
ATOM 845 C CA . HIS A 1 103 ? -7.536 11.328 1.392 1.00 83.00 103 HIS A CA 1
ATOM 846 C C . HIS A 1 103 ? -6.191 11.630 2.070 1.00 83.00 103 HIS A C 1
ATOM 848 O O . HIS A 1 103 ? -5.250 12.100 1.430 1.00 83.00 103 HIS A O 1
ATOM 854 N N . THR A 1 104 ? -6.058 11.324 3.363 1.00 82.94 104 THR A N 1
ATOM 855 C CA . THR A 1 104 ? -4.793 11.497 4.092 1.00 82.94 104 THR A CA 1
ATOM 856 C C . THR A 1 104 ? -3.699 10.588 3.531 1.00 82.94 104 THR A C 1
ATOM 858 O O . THR A 1 104 ? -2.594 11.055 3.264 1.00 82.94 104 THR A O 1
ATOM 861 N N . ILE A 1 105 ? -4.003 9.309 3.287 1.00 82.25 105 ILE A N 1
ATOM 862 C CA . ILE A 1 105 ? -3.043 8.350 2.718 1.00 82.25 105 ILE A CA 1
ATOM 863 C C . ILE A 1 105 ? -2.627 8.770 1.305 1.00 82.25 105 ILE A C 1
ATOM 865 O O . ILE A 1 105 ? -1.434 8.796 1.008 1.00 82.25 105 ILE A O 1
ATOM 869 N N . GLN A 1 106 ? -3.585 9.148 0.456 1.00 82.12 106 GLN A N 1
ATOM 870 C CA . GLN A 1 106 ? -3.304 9.634 -0.898 1.00 82.12 106 GLN A CA 1
ATOM 871 C C . GLN A 1 106 ? -2.366 10.846 -0.873 1.00 82.12 106 GLN A C 1
ATOM 873 O O . GLN A 1 106 ? -1.369 10.866 -1.591 1.00 82.12 106 GLN A O 1
ATOM 878 N N . ASN A 1 107 ? -2.621 11.816 0.009 1.00 86.25 107 ASN A N 1
ATOM 879 C CA . ASN A 1 107 ? -1.755 12.985 0.164 1.00 86.25 107 ASN A CA 1
ATOM 880 C C . ASN A 1 107 ? -0.337 12.625 0.617 1.00 86.25 107 ASN A C 1
ATOM 882 O O . ASN A 1 107 ? 0.624 13.226 0.137 1.00 86.25 107 ASN A O 1
ATOM 886 N N . ILE A 1 108 ? -0.190 11.658 1.526 1.00 84.94 108 ILE A N 1
ATOM 887 C CA . ILE A 1 108 ? 1.127 11.190 1.971 1.00 84.94 108 ILE A CA 1
ATOM 888 C C . ILE A 1 108 ? 1.879 10.548 0.803 1.00 84.94 108 ILE A C 1
ATOM 890 O O . ILE A 1 108 ? 3.026 10.916 0.561 1.00 84.94 108 ILE A O 1
ATOM 894 N N . ILE A 1 109 ? 1.242 9.653 0.046 1.00 85.00 109 ILE A N 1
ATOM 895 C CA . ILE A 1 109 ? 1.881 9.003 -1.108 1.00 85.00 109 ILE A CA 1
ATOM 896 C C . ILE A 1 109 ? 2.289 10.055 -2.146 1.00 85.00 109 ILE A C 1
ATOM 898 O O . ILE A 1 109 ? 3.435 10.086 -2.585 1.00 85.00 109 ILE A O 1
ATOM 902 N N . GLN A 1 110 ? 1.392 10.981 -2.485 1.00 83.06 110 GLN A N 1
ATOM 903 C CA . GLN A 1 110 ? 1.662 11.988 -3.508 1.00 83.06 110 GLN A CA 1
ATOM 904 C C . GLN A 1 110 ? 2.777 12.966 -3.110 1.00 8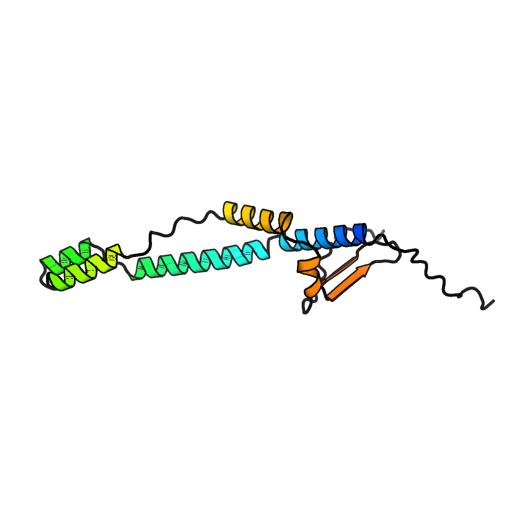3.06 110 GLN A C 1
ATOM 906 O O . GLN A 1 110 ? 3.657 13.252 -3.926 1.00 83.06 110 GLN A O 1
ATOM 911 N N . LYS A 1 111 ? 2.777 13.452 -1.858 1.00 86.19 111 LYS A N 1
ATOM 912 C CA . LYS A 1 111 ? 3.676 14.532 -1.405 1.00 86.19 111 LYS A CA 1
ATOM 913 C C . LYS A 1 111 ? 4.953 14.064 -0.713 1.00 86.19 111 LYS A C 1
ATOM 915 O O . LYS A 1 111 ? 5.898 14.841 -0.624 1.00 86.19 111 LYS A O 1
ATOM 920 N N . ARG A 1 112 ? 4.979 12.856 -0.143 1.00 86.44 112 ARG A N 1
ATOM 921 C CA . ARG A 1 112 ? 6.097 12.385 0.695 1.00 86.44 112 ARG A CA 1
ATOM 922 C C . ARG A 1 112 ? 6.854 11.206 0.104 1.00 86.44 112 ARG A C 1
ATOM 924 O O . ARG A 1 112 ? 7.983 10.985 0.529 1.00 86.44 112 ARG A O 1
ATOM 931 N N . PHE A 1 113 ? 6.287 10.460 -0.848 1.00 86.81 113 PHE A N 1
ATOM 932 C CA . PHE A 1 113 ? 7.045 9.388 -1.491 1.00 86.81 113 PHE A CA 1
ATOM 933 C C . PHE A 1 113 ? 8.050 9.988 -2.467 1.00 86.81 113 PHE A C 1
ATOM 935 O O . PHE A 1 113 ? 7.690 10.729 -3.385 1.00 86.81 113 PHE A O 1
ATOM 942 N N . THR A 1 114 ? 9.308 9.625 -2.259 1.00 87.81 114 THR A N 1
ATOM 943 C CA . THR A 1 114 ? 10.431 9.933 -3.137 1.00 87.81 114 THR A CA 1
ATOM 944 C C . THR A 1 114 ? 11.102 8.633 -3.541 1.00 87.81 114 THR A C 1
ATOM 946 O O . THR A 1 114 ? 11.000 7.622 -2.840 1.00 87.81 114 THR A O 1
ATOM 949 N N . LEU A 1 115 ? 11.817 8.655 -4.661 1.00 86.06 115 LEU A N 1
ATOM 950 C CA . LEU A 1 115 ? 12.481 7.460 -5.159 1.00 86.06 115 LEU A CA 1
ATOM 951 C C . LEU A 1 115 ? 13.575 6.970 -4.195 1.00 86.06 115 LEU A C 1
ATOM 953 O O . LEU A 1 115 ? 13.698 5.773 -3.977 1.00 86.06 115 LEU A O 1
ATOM 957 N N . ASN A 1 116 ? 14.243 7.886 -3.485 1.00 87.69 116 ASN A N 1
ATOM 958 C CA . ASN A 1 116 ? 15.208 7.573 -2.421 1.00 87.69 116 ASN A CA 1
ATOM 959 C C . ASN A 1 116 ? 14.636 6.706 -1.294 1.00 87.69 116 ASN A C 1
ATOM 961 O O . ASN A 1 116 ? 15.340 5.854 -0.760 1.00 87.69 116 ASN A O 1
ATOM 965 N N . ILE A 1 117 ? 13.363 6.898 -0.940 1.00 87.69 117 ILE A N 1
ATOM 966 C CA . ILE A 1 117 ? 12.693 6.073 0.075 1.00 87.69 117 ILE A CA 1
ATOM 967 C C . ILE A 1 117 ? 12.380 4.678 -0.482 1.00 87.69 117 ILE A C 1
ATOM 969 O O . ILE A 1 117 ? 12.373 3.705 0.267 1.00 87.69 117 ILE A O 1
ATOM 973 N N . LEU A 1 118 ? 12.119 4.575 -1.787 1.00 87.56 118 LEU A N 1
ATOM 974 C CA . LEU A 1 118 ? 11.683 3.345 -2.446 1.00 87.56 118 LEU A CA 1
ATOM 975 C C . LEU A 1 118 ? 12.848 2.472 -2.926 1.00 87.56 118 LEU A C 1
ATOM 977 O O . LEU A 1 118 ? 12.730 1.250 -2.897 1.00 87.56 118 LEU A O 1
ATOM 981 N N . TYR A 1 119 ? 13.976 3.073 -3.314 1.00 88.25 119 TYR A N 1
ATOM 982 C CA . TYR A 1 119 ? 15.152 2.385 -3.851 1.00 88.25 119 TYR A CA 1
ATOM 983 C C . TYR A 1 119 ? 15.614 1.174 -3.027 1.00 88.25 119 TYR A C 1
ATOM 985 O O . TYR A 1 119 ? 15.869 0.133 -3.629 1.00 88.25 119 TYR A O 1
ATOM 993 N N . PRO A 1 120 ? 15.665 1.222 -1.679 1.00 92.19 120 PRO A N 1
ATOM 994 C CA . PRO A 1 120 ? 16.067 0.063 -0.881 1.00 92.19 120 PRO A CA 1
ATOM 995 C C . PRO A 1 120 ? 15.173 -1.169 -1.062 1.00 92.19 120 PRO A C 1
AT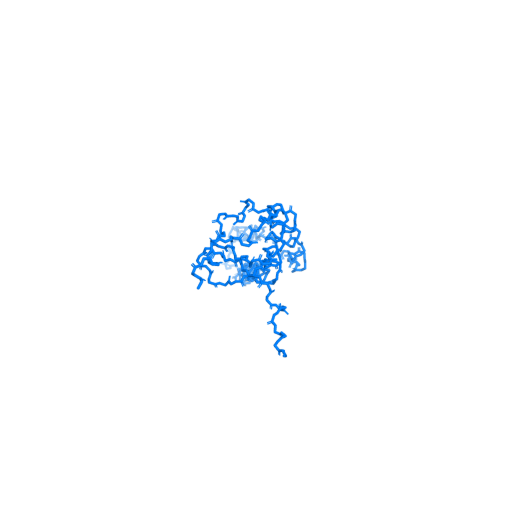OM 997 O O . PRO A 1 120 ? 15.614 -2.284 -0.773 1.00 92.19 120 PRO A O 1
ATOM 1000 N N . TYR A 1 121 ? 13.937 -0.977 -1.523 1.00 89.88 121 TYR A N 1
ATOM 1001 C CA . TYR A 1 121 ? 12.932 -2.022 -1.698 1.00 89.88 121 TYR A CA 1
ATOM 1002 C C . TYR A 1 121 ? 12.798 -2.486 -3.146 1.00 89.88 121 TYR A C 1
ATOM 1004 O O . TYR A 1 121 ? 12.231 -3.550 -3.371 1.00 89.88 121 TYR A O 1
ATOM 1012 N N . ILE A 1 122 ? 13.305 -1.727 -4.118 1.00 89.81 122 ILE A N 1
ATOM 1013 C CA . ILE A 1 122 ? 13.292 -2.114 -5.530 1.00 89.81 122 ILE A CA 1
ATOM 1014 C C . ILE A 1 122 ? 14.417 -3.128 -5.765 1.00 89.81 122 ILE A C 1
ATOM 1016 O O . ILE A 1 122 ? 15.555 -2.925 -5.343 1.00 89.81 122 ILE A O 1
ATOM 1020 N N . GLU A 1 123 ? 14.086 -4.239 -6.415 1.00 92.19 123 GLU A N 1
ATOM 1021 C CA . GLU A 1 123 ? 15.038 -5.280 -6.797 1.00 92.19 123 GLU A CA 1
ATOM 1022 C C . GLU A 1 123 ? 15.518 -5.085 -8.230 1.00 92.19 123 GLU A C 1
ATOM 1024 O O . GLU A 1 123 ? 16.717 -5.125 -8.498 1.00 92.19 123 GLU A O 1
ATOM 1029 N N . THR A 1 124 ? 14.602 -4.860 -9.174 1.00 91.81 124 THR A N 1
ATOM 1030 C CA . THR A 1 124 ? 14.971 -4.731 -10.587 1.00 91.81 124 THR A CA 1
ATOM 1031 C C . THR A 1 124 ? 14.001 -3.831 -11.347 1.00 91.81 124 THR A C 1
ATOM 1033 O O . THR A 1 124 ? 12.790 -3.864 -11.125 1.00 91.81 124 THR A O 1
ATOM 1036 N N . ILE A 1 125 ? 14.548 -3.037 -12.271 1.00 91.25 125 ILE A N 1
ATOM 1037 C CA . ILE A 1 125 ? 13.804 -2.205 -13.222 1.00 91.25 125 ILE A CA 1
ATOM 1038 C C . ILE A 1 125 ? 14.140 -2.696 -14.633 1.00 91.25 125 ILE A C 1
ATOM 1040 O O . ILE A 1 125 ? 15.306 -2.731 -15.021 1.00 91.25 125 ILE A O 1
ATOM 1044 N N . HIS A 1 126 ? 13.125 -3.080 -15.404 1.00 90.81 126 HIS A N 1
ATOM 1045 C CA . HIS A 1 126 ? 13.267 -3.541 -16.784 1.00 90.81 126 HIS A CA 1
ATOM 1046 C C . HIS A 1 126 ? 12.868 -2.444 -17.768 1.00 90.81 126 HIS A C 1
ATOM 1048 O O . HIS A 1 126 ? 11.754 -1.913 -17.725 1.00 90.81 126 HIS A O 1
ATOM 1054 N N . ILE A 1 127 ? 13.777 -2.152 -18.696 1.00 88.19 127 ILE A N 1
ATOM 1055 C CA . ILE A 1 127 ? 13.612 -1.143 -19.741 1.00 88.19 127 ILE A CA 1
ATOM 1056 C C . ILE A 1 127 ? 13.934 -1.801 -21.081 1.00 88.19 127 ILE A C 1
ATOM 1058 O O . ILE A 1 127 ? 14.914 -2.534 -21.211 1.00 88.19 127 ILE A O 1
ATOM 1062 N N . THR A 1 128 ? 13.095 -1.553 -22.078 1.00 85.56 128 THR A N 1
ATOM 1063 C CA . THR A 1 128 ? 13.307 -2.032 -23.452 1.00 85.56 128 THR A CA 1
ATOM 1064 C C . THR A 1 128 ? 14.388 -1.231 -24.173 1.00 85.56 128 THR A C 1
ATOM 1066 O O . THR A 1 128 ? 14.773 -0.137 -23.753 1.00 85.56 128 THR A O 1
ATOM 1069 N N . LYS A 1 129 ? 14.843 -1.740 -25.323 1.00 80.50 129 LYS A N 1
ATOM 1070 C CA . LYS A 1 129 ? 15.758 -1.010 -26.215 1.00 80.50 129 LYS A CA 1
ATOM 1071 C C . LYS A 1 129 ? 15.182 0.337 -26.668 1.00 80.50 129 LYS A C 1
ATOM 1073 O O . LYS A 1 129 ? 15.920 1.314 -26.751 1.00 80.50 129 LYS A O 1
ATOM 1078 N N . ASP A 1 130 ? 13.862 0.404 -26.829 1.00 82.12 130 ASP A N 1
ATOM 1079 C CA . ASP A 1 130 ? 13.114 1.615 -27.186 1.00 82.12 130 ASP A CA 1
ATOM 1080 C C . ASP A 1 130 ? 12.879 2.558 -25.993 1.00 82.12 130 ASP A C 1
ATOM 1082 O O . ASP A 1 130 ? 12.101 3.504 -26.083 1.00 82.12 130 ASP A O 1
ATOM 1086 N N . LYS A 1 131 ? 13.564 2.322 -24.863 1.00 82.44 131 LYS A N 1
ATOM 1087 C CA . LYS A 1 131 ? 13.528 3.156 -23.650 1.00 82.44 131 LYS A CA 1
ATOM 1088 C C . LYS A 1 131 ? 12.161 3.173 -22.954 1.00 82.44 131 LYS A C 1
ATOM 1090 O O . LYS A 1 131 ? 11.877 4.070 -22.158 1.00 82.44 131 LYS A O 1
ATOM 1095 N N . ASN A 1 132 ? 11.331 2.161 -23.210 1.00 85.81 132 ASN A N 1
ATOM 1096 C CA . ASN A 1 132 ? 10.0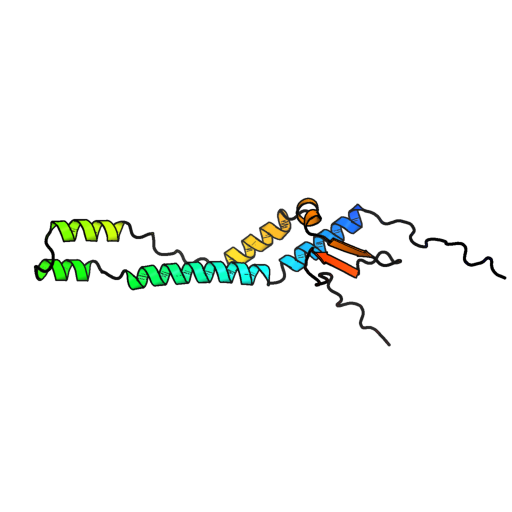58 1.974 -22.518 1.00 85.81 132 ASN A CA 1
ATOM 1097 C C . ASN A 1 132 ? 10.261 1.174 -21.232 1.00 85.81 132 ASN A C 1
ATOM 1099 O O . ASN A 1 132 ? 10.862 0.097 -21.261 1.00 85.81 132 ASN A O 1
ATOM 1103 N N . LEU A 1 133 ? 9.737 1.704 -20.125 1.00 89.06 133 LEU A N 1
ATOM 1104 C CA . LEU A 1 133 ? 9.665 1.034 -18.831 1.00 89.06 133 LEU A CA 1
ATOM 1105 C C . LEU A 1 133 ? 8.625 -0.090 -18.917 1.00 89.06 133 LEU A C 1
ATOM 1107 O O . LEU A 1 133 ? 7.447 0.183 -19.121 1.00 89.06 133 LEU A O 1
ATOM 1111 N N . ILE A 1 134 ? 9.065 -1.340 -18.778 1.00 90.69 134 ILE A N 1
ATOM 1112 C CA . ILE A 1 134 ? 8.201 -2.528 -18.920 1.00 90.69 134 ILE A CA 1
ATOM 1113 C C . ILE A 1 134 ? 8.082 -3.344 -17.638 1.00 90.69 134 ILE A C 1
ATOM 1115 O O . ILE A 1 134 ? 7.189 -4.187 -17.527 1.00 90.69 134 ILE A O 1
ATOM 1119 N N . GLY A 1 135 ? 8.962 -3.106 -16.663 1.00 91.25 135 GLY A N 1
ATOM 1120 C CA . GLY A 1 135 ? 8.852 -3.767 -15.375 1.00 91.25 135 GLY A CA 1
ATOM 1121 C C . GLY A 1 135 ? 9.524 -3.041 -14.226 1.00 91.25 135 GLY A C 1
ATOM 1122 O O . GLY A 1 135 ? 10.588 -2.451 -14.391 1.00 91.25 135 GLY A O 1
ATOM 1123 N N . ILE A 1 136 ? 8.898 -3.126 -13.056 1.00 91.56 136 ILE A N 1
ATOM 1124 C CA . ILE A 1 136 ? 9.478 -2.767 -11.762 1.00 91.56 136 ILE A CA 1
ATOM 1125 C C . ILE A 1 136 ? 9.122 -3.900 -10.801 1.00 91.56 136 ILE A C 1
ATOM 1127 O O . ILE A 1 136 ? 7.947 -4.249 -10.673 1.00 91.56 136 ILE A O 1
ATOM 1131 N N . TYR A 1 137 ? 10.135 -4.449 -10.136 1.00 90.69 137 TYR A N 1
ATOM 1132 C CA . TYR A 1 137 ? 10.015 -5.547 -9.180 1.00 90.69 137 TYR A CA 1
ATOM 1133 C C . TYR A 1 137 ? 10.537 -5.103 -7.817 1.00 90.69 137 TYR A C 1
ATOM 1135 O O . TYR A 1 137 ? 11.617 -4.511 -7.725 1.00 90.69 137 TYR A O 1
ATOM 1143 N N . PHE A 1 138 ? 9.777 -5.389 -6.761 1.00 89.69 138 PHE A N 1
ATOM 1144 C CA . PHE A 1 138 ? 10.214 -5.176 -5.383 1.00 89.69 138 PHE A CA 1
ATOM 1145 C C . PHE A 1 138 ? 10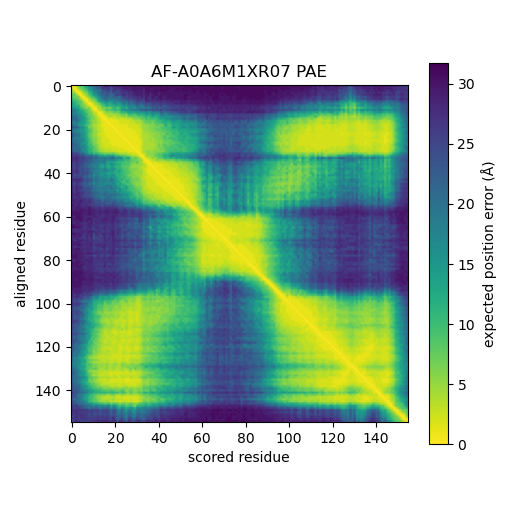.860 -6.444 -4.821 1.00 89.69 138 PHE A C 1
ATOM 1147 O O . PHE A 1 138 ? 10.508 -7.556 -5.205 1.00 89.69 138 PHE A O 1
ATOM 1154 N N . LYS A 1 139 ? 11.772 -6.274 -3.864 1.00 88.12 139 LYS A N 1
ATOM 1155 C CA . LYS A 1 139 ? 12.434 -7.382 -3.172 1.00 88.12 139 LYS A CA 1
ATOM 1156 C C . LYS A 1 139 ? 11.410 -8.319 -2.551 1.00 88.12 139 LYS A C 1
ATOM 1158 O O . LYS A 1 139 ? 10.543 -7.876 -1.796 1.00 88.12 139 LYS A O 1
ATOM 1163 N N . ASN A 1 140 ? 11.581 -9.613 -2.800 1.00 84.69 140 ASN A N 1
ATOM 1164 C CA . ASN A 1 140 ? 10.702 -10.683 -2.314 1.00 84.69 140 ASN A CA 1
ATOM 1165 C C . ASN A 1 140 ? 9.264 -10.630 -2.865 1.00 84.69 140 ASN A C 1
ATOM 1167 O O . ASN A 1 140 ? 8.387 -11.311 -2.337 1.00 84.69 140 ASN A O 1
ATOM 1171 N N . GLU A 1 141 ? 9.007 -9.843 -3.910 1.00 76.94 141 GLU A N 1
ATOM 1172 C CA . GLU A 1 141 ? 7.695 -9.736 -4.544 1.00 76.94 141 GLU A CA 1
ATOM 1173 C C . GLU A 1 141 ? 7.836 -10.041 -6.045 1.00 76.94 141 GLU A C 1
ATOM 1175 O O . GLU A 1 141 ? 8.406 -9.242 -6.787 1.00 76.94 141 GLU A O 1
ATOM 1180 N N . PRO A 1 142 ? 7.287 -11.164 -6.544 1.00 78.38 142 PRO A N 1
ATOM 1181 C CA . PRO A 1 142 ? 7.411 -11.538 -7.957 1.00 78.38 142 PRO A CA 1
ATOM 1182 C C . PRO A 1 142 ? 6.528 -10.684 -8.886 1.00 78.38 142 PRO A C 1
ATOM 1184 O O . PRO A 1 142 ? 6.503 -10.895 -10.097 1.00 78.38 142 PRO A O 1
ATOM 1187 N N . LEU A 1 143 ? 5.754 -9.750 -8.326 1.00 82.88 143 LEU A N 1
ATOM 1188 C CA . LEU A 1 143 ? 4.772 -8.958 -9.049 1.00 82.88 143 LEU A CA 1
ATOM 1189 C C . LEU A 1 143 ? 5.435 -7.782 -9.772 1.00 82.88 143 LEU A C 1
ATOM 1191 O O . LEU A 1 143 ? 5.987 -6.885 -9.136 1.00 82.88 143 LEU A O 1
ATOM 1195 N N . ASN A 1 144 ? 5.273 -7.741 -11.093 1.00 87.56 144 ASN A N 1
ATOM 1196 C CA . ASN A 1 144 ? 5.527 -6.535 -11.866 1.00 87.56 144 ASN A CA 1
ATOM 1197 C C . ASN A 1 144 ? 4.436 -5.492 -11.584 1.00 87.56 144 ASN A C 1
ATOM 1199 O O . ASN A 1 144 ? 3.252 -5.766 -11.787 1.00 87.56 144 ASN A O 1
ATOM 1203 N N . ILE A 1 145 ? 4.830 -4.297 -11.148 1.00 86.94 145 ILE A N 1
ATOM 1204 C CA . ILE A 1 145 ? 3.889 -3.214 -10.826 1.00 86.94 145 ILE A CA 1
ATOM 1205 C C . ILE A 1 145 ? 3.618 -2.249 -11.989 1.00 86.94 145 ILE A C 1
ATOM 1207 O O . ILE A 1 145 ? 2.766 -1.372 -11.865 1.00 86.94 145 ILE A O 1
ATOM 1211 N N . VAL A 1 146 ? 4.334 -2.380 -13.110 1.00 87.06 146 VAL A N 1
ATOM 1212 C CA . VAL A 1 146 ? 4.071 -1.583 -14.315 1.00 87.06 146 VAL A CA 1
ATOM 1213 C C . VAL A 1 146 ? 2.756 -2.052 -14.930 1.00 87.06 146 VAL A C 1
ATOM 1215 O O . VAL A 1 146 ? 2.580 -3.237 -15.206 1.00 87.06 146 VAL A O 1
ATOM 1218 N N . ASN A 1 147 ? 1.826 -1.124 -15.156 1.00 75.62 147 ASN A N 1
ATOM 1219 C CA . ASN A 1 147 ? 0.545 -1.442 -15.772 1.00 75.62 147 ASN A CA 1
ATOM 1220 C C . ASN A 1 147 ? 0.747 -1.773 -17.261 1.00 75.62 147 ASN A C 1
ATOM 1222 O O . ASN A 1 147 ? 1.038 -0.894 -18.068 1.00 75.62 147 ASN A O 1
ATOM 1226 N N . GLN A 1 148 ? 0.617 -3.049 -17.621 1.00 64.62 148 GLN A N 1
ATOM 1227 C CA . GLN A 1 148 ? 0.866 -3.551 -18.977 1.00 64.62 148 GLN A CA 1
ATOM 1228 C C . GLN A 1 148 ? -0.353 -3.431 -19.910 1.00 64.62 148 GLN A C 1
ATOM 1230 O O . GLN A 1 148 ? -0.389 -4.076 -20.956 1.00 64.62 148 GLN A O 1
ATOM 1235 N N . THR A 1 149 ? -1.355 -2.606 -19.586 1.00 53.78 149 THR A N 1
ATOM 1236 C CA . THR A 1 149 ? -2.585 -2.447 -20.391 1.00 53.78 149 THR A CA 1
ATOM 1237 C C . THR A 1 149 ? -2.378 -1.893 -21.807 1.00 53.78 149 THR A C 1
ATOM 1239 O O . THR A 1 149 ? -3.348 -1.734 -22.541 1.00 53.78 149 THR A O 1
ATOM 1242 N N . MET A 1 150 ? -1.141 -1.670 -22.253 1.00 44.47 150 MET A N 1
ATOM 1243 C CA . MET A 1 150 ? -0.819 -1.355 -23.644 1.00 44.47 150 MET A CA 1
ATOM 1244 C C . MET A 1 150 ? 0.246 -2.295 -24.209 1.00 44.47 150 MET A C 1
ATOM 1246 O O . MET A 1 150 ? 1.379 -1.878 -24.413 1.00 44.47 150 MET A O 1
ATOM 1250 N N . GLN A 1 151 ? -0.107 -3.560 -24.465 1.00 39.41 151 GLN A N 1
ATOM 1251 C CA . GLN A 1 151 ? 0.618 -4.410 -25.430 1.00 39.41 151 GLN A CA 1
ATOM 1252 C C . GLN A 1 151 ? -0.156 -5.671 -25.868 1.00 39.41 151 GLN A C 1
ATOM 1254 O O . GLN A 1 151 ? 0.437 -6.692 -26.200 1.00 39.41 151 GLN A O 1
ATOM 1259 N N . SER A 1 152 ? -1.491 -5.607 -25.927 1.00 37.88 152 SER A N 1
ATOM 1260 C CA . SER A 1 152 ? -2.287 -6.596 -26.670 1.00 37.88 152 SER A CA 1
ATOM 1261 C C . SER A 1 152 ? -2.941 -5.923 -27.873 1.00 37.88 152 SER A C 1
ATOM 1263 O O . SER A 1 152 ? -4.147 -5.725 -27.932 1.00 37.88 152 SER A O 1
ATOM 1265 N N . SER A 1 153 ? -2.098 -5.533 -28.824 1.00 38.88 153 SER A N 1
ATOM 1266 C CA . SER A 1 153 ? -2.508 -5.308 -30.208 1.00 38.88 153 SER A CA 1
ATOM 1267 C C . SER A 1 153 ? -1.637 -6.212 -31.067 1.00 38.88 153 SER A C 1
ATOM 1269 O O . SER A 1 153 ? -0.689 -5.761 -31.702 1.00 38.88 153 SER A O 1
ATOM 1271 N N . ILE A 1 154 ? -1.907 -7.515 -30.991 1.00 39.31 154 ILE A N 1
ATOM 1272 C CA . ILE A 1 154 ? -1.507 -8.445 -32.043 1.00 39.31 154 ILE A CA 1
ATOM 1273 C C . ILE A 1 154 ? -2.671 -8.426 -33.035 1.00 39.31 154 ILE A C 1
ATOM 1275 O O . ILE A 1 154 ? -3.747 -8.939 -32.727 1.00 39.31 154 ILE A O 1
ATOM 1279 N N . ALA A 1 155 ? -2.457 -7.776 -34.173 1.00 34.00 155 ALA A N 1
ATOM 1280 C CA . ALA A 1 155 ? -3.198 -7.982 -35.409 1.00 34.00 155 ALA A CA 1
ATOM 1281 C C . ALA A 1 155 ? -2.165 -8.254 -36.504 1.00 34.00 155 ALA A C 1
ATOM 1283 O O . ALA A 1 155 ? -1.133 -7.541 -36.503 1.00 34.00 155 ALA A O 1
#

Solvent-accessible surface area (backbone atoms only — not comparable to full-atom values): 9584 Å² total; per-residue (Å²): 132,94,72,80,80,66,86,69,74,80,66,78,76,75,64,62,67,66,48,52,52,53,56,40,49,44,53,45,50,53,54,61,57,52,62,54,54,53,51,52,50,50,54,50,51,51,51,52,50,52,50,52,49,53,56,64,75,58,68,73,45,74,66,58,52,52,48,34,43,75,70,62,78,40,52,74,64,59,50,50,56,53,52,53,54,60,71,65,52,74,76,75,80,73,84,80,56,70,64,60,53,49,54,49,52,49,51,46,47,72,75,67,63,48,58,82,76,45,52,86,48,50,66,49,76,41,64,48,82,86,72,45,82,69,32,39,28,39,64,100,41,95,58,64,57,47,83,69,90,82,75,86,79,87,125

pLDDT: mean 76.62, std 14.26, range [34.0, 94.44]